Protein AF-A0A7Y5UMF7-F1 (afdb_monomer)

Radius of gyration: 15.3 Å; Cα contacts (8 Å, |Δi|>4): 83; chains: 1; bounding box: 46×32×36 Å

Sequence (108 aa):
MDNDNKPAGLGCNEELGAWGRDDLMALAAVRYCLGRMSYIVGDCCEWLPRVWPHIKPSMRTIIARDIDEAIRRDSEARARGDEHLPLGMDFDRAEWVRMQRLWQAPNV

Mean predicted aligned error: 7.34 Å

Structure (mmCIF, N/CA/C/O backbone):
data_AF-A0A7Y5UMF7-F1
#
_entry.id   AF-A0A7Y5UMF7-F1
#
loop_
_atom_site.group_PDB
_atom_site.id
_atom_site.type_symbol
_atom_site.label_atom_id
_atom_site.label_alt_id
_atom_site.label_comp_id
_atom_site.label_asym_id
_atom_site.label_entity_id
_atom_site.label_seq_id
_atom_site.pdbx_PDB_ins_code
_atom_site.Cartn_x
_atom_site.Cartn_y
_atom_site.Cartn_z
_atom_site.occupancy
_atom_site.B_iso_or_equiv
_atom_site.auth_seq_id
_atom_site.auth_comp_id
_atom_site.auth_asym_id
_atom_site.auth_atom_id
_atom_site.pdbx_PDB_model_num
ATOM 1 N N . MET A 1 1 ? 29.262 -0.765 -6.029 1.00 36.94 1 MET A N 1
ATOM 2 C CA . MET A 1 1 ? 29.435 -1.772 -7.086 1.00 36.94 1 MET A CA 1
ATOM 3 C C . MET A 1 1 ? 28.527 -2.925 -6.717 1.00 36.94 1 MET A C 1
ATOM 5 O O . MET A 1 1 ? 28.819 -3.632 -5.765 1.00 36.94 1 MET A O 1
ATOM 9 N N . ASP A 1 2 ? 27.350 -2.903 -7.332 1.00 43.22 2 ASP A N 1
ATOM 10 C CA . ASP A 1 2 ? 26.397 -3.984 -7.597 1.00 43.22 2 ASP A CA 1
ATOM 11 C C . ASP A 1 2 ? 26.294 -5.113 -6.567 1.00 43.22 2 ASP A C 1
ATOM 13 O O . ASP A 1 2 ? 27.038 -6.086 -6.594 1.00 43.22 2 ASP A O 1
ATOM 17 N N . ASN A 1 3 ? 25.289 -4.998 -5.694 1.00 36.94 3 ASN A N 1
ATOM 18 C CA . ASN A 1 3 ? 24.7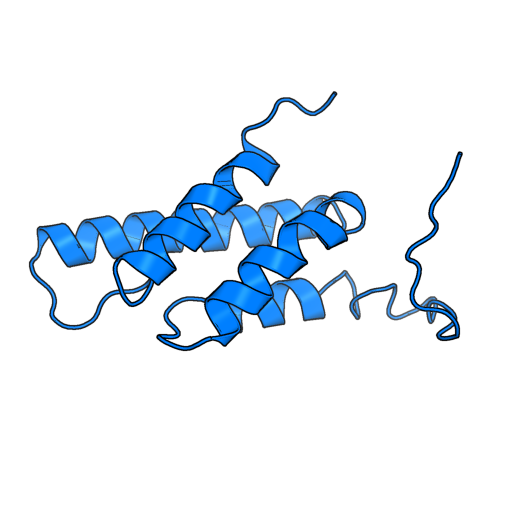16 -6.151 -5.010 1.00 36.94 3 ASN A CA 1
ATOM 19 C C . ASN A 1 3 ? 23.414 -6.509 -5.733 1.00 36.94 3 ASN A C 1
ATOM 21 O O . ASN A 1 3 ? 22.324 -6.073 -5.356 1.00 36.94 3 ASN A O 1
ATOM 25 N N . ASP A 1 4 ? 23.577 -7.270 -6.815 1.00 45.38 4 ASP A N 1
ATOM 26 C CA . ASP A 1 4 ? 22.535 -8.036 -7.489 1.00 45.38 4 ASP 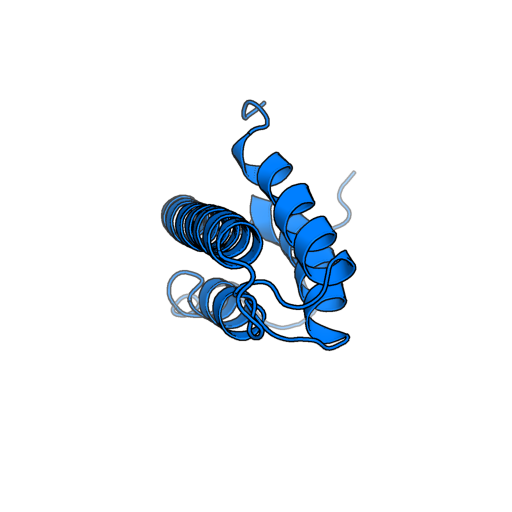A CA 1
ATOM 27 C C . ASP A 1 4 ? 21.847 -8.957 -6.471 1.00 45.38 4 ASP A C 1
ATOM 29 O O . ASP A 1 4 ? 22.180 -10.131 -6.330 1.00 45.38 4 ASP A O 1
ATOM 33 N N . ASN A 1 5 ? 20.834 -8.451 -5.766 1.00 50.56 5 ASN A N 1
ATOM 34 C CA . ASN A 1 5 ? 19.878 -9.303 -5.061 1.00 50.56 5 ASN A CA 1
ATOM 35 C C . ASN A 1 5 ? 18.789 -9.776 -6.036 1.00 50.56 5 ASN A C 1
ATOM 37 O O . ASN A 1 5 ? 17.589 -9.674 -5.776 1.00 50.56 5 ASN A O 1
ATOM 41 N N . LYS A 1 6 ? 19.223 -10.259 -7.203 1.00 51.44 6 LYS A N 1
ATOM 42 C CA . LYS A 1 6 ? 18.396 -11.077 -8.080 1.00 51.44 6 LYS A CA 1
ATOM 43 C C . LYS A 1 6 ? 18.332 -12.447 -7.401 1.00 51.44 6 LYS A C 1
ATOM 45 O O . LYS A 1 6 ? 19.396 -12.995 -7.115 1.00 51.44 6 LYS A O 1
ATOM 50 N N . PRO A 1 7 ? 17.147 -13.005 -7.097 1.00 45.88 7 PRO A N 1
ATOM 51 C CA . PRO A 1 7 ? 17.071 -14.340 -6.521 1.00 45.88 7 PRO A CA 1
ATOM 52 C C . PRO A 1 7 ? 17.822 -15.299 -7.447 1.00 45.88 7 PRO A C 1
ATOM 54 O O . PRO A 1 7 ? 17.465 -15.472 -8.615 1.00 45.88 7 PRO A O 1
ATOM 57 N N . ALA A 1 8 ? 18.927 -15.843 -6.941 1.00 43.66 8 ALA A N 1
ATOM 58 C CA . ALA A 1 8 ? 19.776 -16.745 -7.689 1.00 43.66 8 ALA A CA 1
ATOM 59 C C . ALA A 1 8 ? 18.939 -17.955 -8.127 1.00 43.66 8 ALA A C 1
ATOM 61 O O . ALA A 1 8 ? 18.400 -18.678 -7.293 1.00 43.66 8 ALA A O 1
ATOM 62 N N . GLY A 1 9 ? 18.832 -18.171 -9.441 1.00 44.19 9 GLY A N 1
ATOM 63 C CA . GLY A 1 9 ? 18.399 -19.458 -9.990 1.00 44.19 9 GLY A CA 1
ATOM 64 C C . GLY A 1 9 ? 16.971 -19.582 -10.523 1.00 44.19 9 GLY A C 1
ATOM 65 O O . GLY A 1 9 ? 16.573 -20.696 -10.842 1.00 44.19 9 GLY A O 1
ATOM 66 N N . LEU A 1 10 ? 16.214 -18.500 -10.708 1.00 46.97 10 LEU A N 1
ATOM 67 C CA . LEU A 1 10 ? 15.031 -18.528 -11.578 1.00 46.97 10 LEU A CA 1
ATOM 68 C C . LEU A 1 10 ? 15.294 -17.586 -12.747 1.00 46.97 10 LEU A C 1
ATOM 70 O O . LEU A 1 10 ? 15.290 -16.367 -12.587 1.00 46.97 10 LEU A O 1
ATOM 74 N N . GLY A 1 11 ? 15.587 -18.146 -13.924 1.00 45.94 11 GLY A N 1
ATOM 75 C CA . GLY A 1 11 ? 15.569 -17.356 -15.151 1.00 45.94 11 GLY A CA 1
ATOM 76 C C . GLY A 1 11 ? 14.241 -16.606 -15.208 1.00 45.94 11 GLY A C 1
ATOM 77 O O . GLY A 1 11 ? 13.198 -17.213 -14.962 1.00 45.94 11 GLY A O 1
ATOM 78 N N . CYS A 1 12 ? 14.275 -15.292 -15.459 1.00 50.16 12 CYS A N 1
ATOM 79 C CA . CYS A 1 12 ? 13.057 -14.553 -15.771 1.00 50.16 12 CYS A CA 1
ATOM 80 C C . CYS A 1 12 ? 12.403 -15.295 -16.931 1.00 50.16 12 CYS A C 1
ATOM 82 O O . CYS A 1 12 ? 12.935 -15.294 -18.038 1.00 50.16 12 CYS A O 1
ATOM 84 N N . ASN A 1 13 ? 11.298 -15.978 -16.662 1.00 57.69 13 ASN A N 1
ATOM 85 C CA . ASN A 1 13 ? 10.494 -16.551 -17.717 1.00 57.69 13 ASN A CA 1
ATOM 86 C C . ASN A 1 13 ? 9.988 -15.348 -18.526 1.00 57.69 13 ASN A C 1
ATOM 88 O O . ASN A 1 13 ? 9.320 -14.488 -17.950 1.00 57.69 13 ASN A O 1
ATOM 92 N N . GLU A 1 14 ? 10.399 -15.209 -19.790 1.00 59.09 14 GLU A N 1
ATOM 93 C CA . GLU A 1 14 ? 10.152 -13.999 -20.596 1.00 59.09 14 GLU A CA 1
ATOM 94 C C . GLU A 1 14 ? 8.658 -13.635 -20.648 1.00 59.09 14 GLU A C 1
ATOM 96 O O . GLU A 1 14 ? 8.315 -12.456 -20.690 1.00 59.09 14 GLU A O 1
ATOM 101 N N . GLU A 1 15 ? 7.770 -14.629 -20.531 1.00 55.75 15 GLU A N 1
ATOM 102 C CA . GLU A 1 15 ? 6.315 -14.442 -20.469 1.00 55.75 15 GLU A CA 1
ATOM 103 C C . GLU A 1 15 ? 5.792 -13.932 -19.114 1.00 55.75 15 GLU A C 1
ATOM 105 O O . GLU A 1 15 ? 4.750 -13.276 -19.052 1.00 55.75 15 GLU A O 1
ATOM 110 N N . LEU A 1 16 ? 6.477 -14.242 -18.009 1.00 59.47 16 LEU A N 1
ATOM 111 C CA . LEU A 1 16 ? 6.005 -13.960 -16.649 1.00 59.47 16 LEU A CA 1
ATOM 112 C C . LEU A 1 16 ? 6.817 -12.879 -15.930 1.00 59.47 16 LEU A C 1
ATOM 114 O O . LEU A 1 16 ? 6.354 -12.387 -14.914 1.00 59.47 16 LEU A O 1
ATOM 118 N N . GLY A 1 17 ? 7.994 -12.472 -16.402 1.00 65.44 17 GLY A N 1
ATOM 119 C CA . GLY A 1 17 ? 8.816 -11.479 -15.698 1.00 65.44 17 GLY A CA 1
ATOM 120 C C . GLY A 1 17 ? 9.208 -11.899 -14.269 1.00 65.44 17 GLY A C 1
ATOM 121 O O . GLY A 1 17 ? 9.123 -13.070 -13.898 1.00 65.44 17 GLY A O 1
ATOM 122 N N . ALA A 1 18 ? 9.671 -10.942 -13.456 1.00 75.06 18 ALA A N 1
ATOM 123 C CA . ALA A 1 18 ? 10.159 -11.217 -12.098 1.00 75.06 18 ALA A CA 1
ATOM 124 C C . ALA A 1 18 ? 9.033 -11.524 -11.090 1.00 75.06 18 ALA A C 1
ATOM 126 O O . ALA A 1 18 ? 9.261 -12.251 -10.126 1.00 75.06 18 ALA A O 1
ATOM 127 N N . TRP A 1 19 ? 7.820 -11.003 -11.317 1.00 82.31 19 TRP A N 1
ATOM 128 C CA . TRP A 1 19 ? 6.703 -11.067 -10.362 1.00 82.31 19 TRP A CA 1
ATOM 129 C C . TRP A 1 19 ? 5.390 -11.523 -11.012 1.00 82.31 19 TRP A C 1
ATOM 131 O O . TRP A 1 19 ? 4.304 -11.047 -10.676 1.00 82.31 19 TRP A O 1
ATOM 141 N N . GLY A 1 20 ? 5.474 -12.458 -11.958 1.00 84.69 20 GLY A N 1
ATOM 142 C CA . GLY A 1 20 ? 4.324 -12.908 -12.739 1.00 84.69 20 GLY A CA 1
ATOM 143 C C . GLY A 1 20 ? 3.891 -11.888 -13.795 1.00 84.69 20 GLY A C 1
ATOM 144 O O . GLY A 1 20 ? 4.393 -10.766 -13.849 1.00 84.69 20 GLY A O 1
ATOM 145 N N . ARG A 1 21 ? 2.960 -12.304 -14.662 1.00 85.31 21 ARG A N 1
ATOM 146 C CA . ARG A 1 21 ? 2.498 -11.529 -15.826 1.00 85.31 21 ARG A CA 1
ATOM 147 C C . ARG A 1 21 ? 2.257 -10.061 -15.460 1.00 85.31 21 ARG A C 1
ATOM 149 O O . ARG A 1 21 ? 1.367 -9.777 -14.664 1.00 85.31 21 ARG A O 1
ATOM 156 N N . ASP A 1 22 ? 3.046 -9.159 -16.040 1.00 87.12 22 ASP A N 1
ATOM 157 C CA . ASP A 1 22 ? 2.985 -7.711 -15.790 1.00 87.12 22 ASP A CA 1
ATOM 158 C C . ASP A 1 22 ? 3.009 -7.304 -14.302 1.00 87.12 22 ASP A C 1
ATOM 160 O O . ASP A 1 22 ? 2.317 -6.375 -13.899 1.00 87.12 22 ASP A O 1
ATOM 164 N N . ASP A 1 23 ? 3.807 -7.995 -13.484 1.00 92.06 23 ASP A N 1
ATOM 165 C CA . ASP A 1 23 ? 3.946 -7.785 -12.034 1.00 92.06 23 ASP A CA 1
ATOM 166 C C . ASP A 1 23 ? 2.665 -8.041 -11.222 1.00 92.06 23 ASP A C 1
ATOM 168 O O . ASP A 1 23 ? 2.500 -7.554 -10.097 1.00 92.06 23 ASP A O 1
ATOM 172 N N . LEU A 1 24 ? 1.749 -8.847 -11.769 1.00 92.50 24 LEU A N 1
ATOM 173 C CA . LEU A 1 24 ? 0.479 -9.185 -11.128 1.00 92.50 24 LEU A CA 1
ATOM 174 C C . LEU A 1 24 ? 0.656 -9.771 -9.721 1.00 92.50 24 LEU A C 1
ATOM 176 O O . LEU A 1 24 ? -0.174 -9.495 -8.855 1.00 92.50 24 LEU A O 1
ATOM 180 N N . MET A 1 25 ? 1.714 -10.546 -9.460 1.00 95.00 25 MET A N 1
ATOM 181 C CA . MET A 1 25 ? 1.926 -11.123 -8.128 1.00 95.00 25 MET A CA 1
ATOM 182 C C . MET A 1 25 ? 2.290 -10.062 -7.094 1.00 95.00 25 MET A C 1
ATOM 184 O O . MET A 1 25 ? 1.899 -10.200 -5.937 1.00 95.00 25 MET A O 1
ATOM 188 N N . ALA A 1 26 ? 2.959 -8.978 -7.497 1.00 95.31 26 ALA A N 1
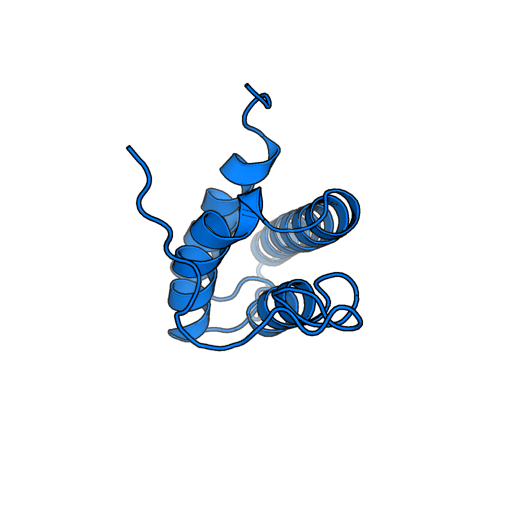ATOM 189 C CA . ALA A 1 26 ? 3.242 -7.876 -6.587 1.00 95.31 26 ALA A CA 1
ATOM 190 C C . ALA A 1 26 ? 1.968 -7.123 -6.198 1.00 95.31 26 ALA A C 1
ATOM 192 O O . ALA A 1 26 ? 1.731 -6.869 -5.017 1.00 95.31 26 ALA A O 1
ATOM 193 N N . LEU A 1 27 ? 1.093 -6.858 -7.170 1.00 96.56 27 LEU A N 1
ATOM 194 C CA . LEU A 1 27 ? -0.225 -6.289 -6.896 1.00 96.56 27 LEU A CA 1
ATOM 195 C C . LEU A 1 27 ? -1.081 -7.204 -6.018 1.00 96.56 27 LEU A C 1
ATOM 197 O O . LEU A 1 27 ? -1.729 -6.735 -5.083 1.00 96.56 27 LEU A O 1
ATOM 201 N N . ALA A 1 28 ? -1.096 -8.504 -6.319 1.00 96.69 28 ALA A N 1
ATOM 202 C CA . ALA A 1 28 ? -1.861 -9.485 -5.561 1.00 96.69 28 ALA A CA 1
ATOM 203 C C . ALA A 1 28 ? -1.392 -9.557 -4.103 1.00 96.69 28 ALA A C 1
ATOM 205 O O . ALA A 1 28 ? -2.230 -9.551 -3.203 1.00 96.69 28 ALA A O 1
ATOM 206 N N . ALA A 1 29 ? -0.077 -9.557 -3.867 1.00 97.38 29 ALA A N 1
ATOM 207 C CA . ALA A 1 29 ? 0.497 -9.537 -2.527 1.00 97.38 29 ALA A CA 1
ATOM 208 C C . ALA A 1 29 ? 0.067 -8.288 -1.744 1.00 97.38 29 ALA A C 1
ATOM 210 O O . ALA A 1 29 ? -0.446 -8.421 -0.634 1.00 97.38 29 ALA A O 1
ATOM 211 N N . VAL A 1 30 ? 0.179 -7.092 -2.339 1.00 97.94 30 VAL A N 1
ATOM 212 C CA . VAL A 1 30 ? -0.265 -5.845 -1.689 1.00 97.94 30 VAL A CA 1
ATOM 213 C C . VAL A 1 30 ? -1.749 -5.916 -1.340 1.00 97.94 30 VAL A C 1
ATOM 215 O O . VAL A 1 30 ? -2.118 -5.712 -0.187 1.00 97.94 30 VAL A O 1
ATOM 218 N N . ARG A 1 31 ? -2.606 -6.267 -2.306 1.00 97.75 31 ARG A N 1
ATOM 219 C CA . ARG A 1 31 ? -4.060 -6.351 -2.087 1.00 97.75 31 ARG A CA 1
ATOM 220 C C . ARG A 1 31 ? -4.448 -7.378 -1.038 1.00 97.75 31 ARG A C 1
ATOM 222 O O . ARG A 1 31 ? -5.397 -7.148 -0.300 1.00 97.75 31 ARG A O 1
ATOM 229 N N . TYR A 1 32 ? -3.733 -8.496 -0.979 1.00 97.06 32 TYR A N 1
ATOM 230 C CA . TYR A 1 32 ? -3.941 -9.494 0.058 1.00 97.06 32 TYR A CA 1
ATOM 231 C C . TYR A 1 32 ? -3.584 -8.954 1.446 1.00 97.06 32 TYR A C 1
ATOM 233 O O . TYR A 1 32 ? -4.274 -9.284 2.404 1.00 97.06 32 TYR A O 1
ATOM 241 N N . CYS A 1 33 ? -2.527 -8.144 1.561 1.00 97.50 33 CYS A N 1
ATOM 242 C CA . CYS A 1 33 ? -2.052 -7.616 2.841 1.00 97.50 33 CYS A CA 1
ATOM 243 C C . CYS A 1 33 ? -2.872 -6.423 3.355 1.00 97.50 33 CYS A C 1
ATOM 245 O O . CYS A 1 33 ? -2.920 -6.207 4.566 1.00 97.50 33 CYS A O 1
ATOM 247 N N . LEU A 1 34 ? -3.535 -5.664 2.478 1.00 96.38 34 LEU A N 1
ATOM 248 C CA . LEU A 1 34 ? -4.424 -4.572 2.887 1.00 96.38 34 LEU A CA 1
ATOM 249 C C . LEU A 1 34 ? -5.539 -5.089 3.814 1.00 96.38 34 LEU A C 1
ATOM 251 O O . LEU A 1 34 ? -6.249 -6.039 3.487 1.00 96.38 34 LEU A O 1
ATOM 255 N N . GLY A 1 35 ? -5.677 -4.464 4.985 1.00 91.88 35 GLY A N 1
ATOM 256 C CA . GLY A 1 35 ? -6.687 -4.819 5.990 1.00 91.88 35 GLY A CA 1
ATOM 257 C C . GLY A 1 35 ? -6.424 -6.121 6.748 1.00 91.88 35 GLY A C 1
ATOM 258 O O . GLY A 1 35 ? -7.261 -6.548 7.546 1.00 91.88 35 GLY A O 1
ATOM 259 N N . ARG A 1 36 ? -5.275 -6.776 6.537 1.00 92.31 36 ARG A N 1
ATOM 260 C CA . ARG A 1 36 ? -4.853 -7.889 7.397 1.00 92.31 36 ARG A CA 1
ATOM 261 C C . ARG A 1 36 ? -4.355 -7.321 8.721 1.00 92.31 36 ARG A C 1
ATOM 263 O O . ARG A 1 36 ? -3.686 -6.304 8.744 1.00 92.31 36 ARG A O 1
ATOM 270 N N . MET A 1 37 ? -4.658 -8.011 9.814 1.00 90.38 37 MET A N 1
ATOM 271 C CA . MET A 1 37 ? -4.181 -7.680 11.162 1.00 90.38 37 MET A CA 1
ATOM 272 C C . MET A 1 37 ? -3.218 -8.782 11.618 1.00 90.38 37 MET A C 1
ATOM 274 O O . MET A 1 37 ? -3.512 -9.564 12.519 1.00 90.38 37 MET A O 1
ATOM 278 N N . SER A 1 38 ? -2.117 -8.959 10.883 1.00 92.81 38 SER A N 1
ATOM 279 C CA . SER A 1 38 ? -1.148 -10.037 11.130 1.00 92.81 38 SER A CA 1
ATOM 280 C C . SER A 1 38 ? 0.242 -9.658 10.626 1.00 92.81 38 SER A C 1
ATOM 282 O O . SER A 1 38 ? 0.374 -8.732 9.828 1.00 92.81 38 SER A O 1
ATOM 284 N N . TYR A 1 39 ? 1.256 -10.436 11.018 1.00 93.38 39 TYR A N 1
ATOM 285 C CA . TYR A 1 39 ? 2.665 -10.225 10.658 1.00 93.38 39 TYR A CA 1
ATOM 286 C C . TYR A 1 39 ? 2.916 -9.993 9.156 1.00 93.38 39 TYR A C 1
ATOM 288 O O . TYR A 1 39 ? 3.862 -9.297 8.797 1.00 93.38 39 TYR A O 1
ATOM 296 N N . ILE A 1 40 ? 2.046 -10.510 8.277 1.00 96.38 40 ILE A N 1
ATOM 297 C CA . ILE A 1 40 ? 2.192 -10.374 6.824 1.00 96.38 40 ILE A CA 1
ATOM 298 C C . ILE A 1 40 ? 2.167 -8.918 6.339 1.00 96.38 40 ILE A C 1
ATOM 300 O O . ILE A 1 40 ? 2.739 -8.620 5.294 1.00 96.38 40 ILE A O 1
ATOM 304 N N . VAL A 1 41 ? 1.530 -8.003 7.084 1.00 97.06 41 VAL A N 1
ATOM 305 C CA . VAL A 1 41 ? 1.554 -6.569 6.758 1.00 97.06 41 VAL A CA 1
ATOM 306 C C . VAL A 1 41 ? 2.974 -6.033 6.874 1.00 97.06 41 VAL A C 1
ATOM 308 O O . VAL A 1 41 ? 3.460 -5.394 5.944 1.00 97.06 41 VAL A O 1
ATOM 311 N N . GLY A 1 42 ? 3.650 -6.343 7.983 1.00 96.50 42 GLY A N 1
ATOM 312 C CA . GLY A 1 42 ? 5.044 -5.967 8.211 1.00 96.50 42 GLY A CA 1
ATOM 313 C C . GLY A 1 42 ? 5.963 -6.557 7.144 1.00 96.50 42 GLY A C 1
ATOM 314 O O . GLY A 1 42 ? 6.694 -5.808 6.499 1.00 96.50 42 GLY A O 1
ATOM 315 N N . ASP A 1 43 ? 5.846 -7.863 6.875 1.00 97.56 43 ASP A N 1
ATOM 316 C CA . ASP A 1 43 ? 6.637 -8.537 5.834 1.00 97.56 43 ASP A CA 1
ATOM 317 C C . ASP A 1 43 ? 6.432 -7.885 4.457 1.00 97.56 43 ASP A C 1
ATOM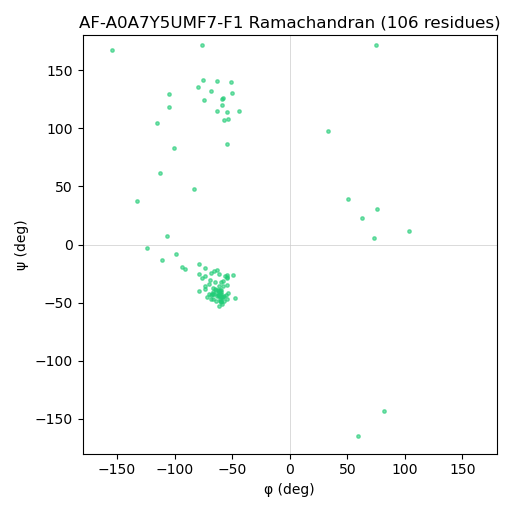 319 O O . ASP A 1 43 ? 7.394 -7.613 3.733 1.00 97.56 43 ASP A O 1
ATOM 323 N N . CYS A 1 44 ? 5.184 -7.576 4.090 1.00 97.94 44 CYS A N 1
ATOM 324 C CA . CYS A 1 44 ? 4.873 -6.916 2.825 1.00 97.94 44 CYS A CA 1
ATOM 325 C C . CYS A 1 44 ? 5.439 -5.489 2.766 1.00 97.94 44 CYS A C 1
ATOM 327 O O . CYS A 1 44 ? 6.001 -5.097 1.742 1.00 97.94 44 CYS A O 1
ATOM 329 N N . CYS A 1 45 ? 5.323 -4.710 3.843 1.00 97.56 45 CYS A N 1
ATOM 330 C CA . CYS A 1 45 ? 5.819 -3.333 3.926 1.00 97.56 45 CY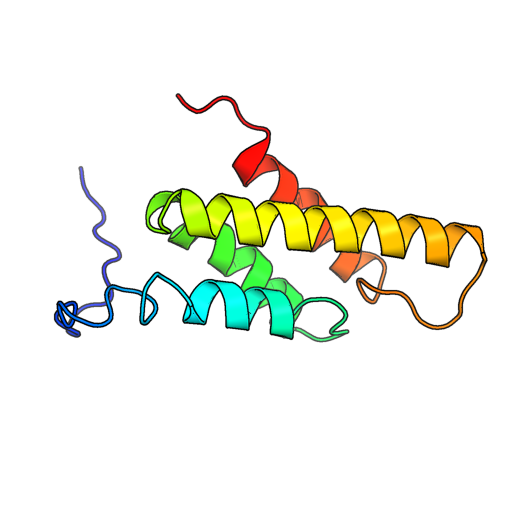S A CA 1
ATOM 331 C C . CYS A 1 45 ? 7.352 -3.239 4.040 1.00 97.56 45 CYS A C 1
ATOM 333 O O . CYS A 1 45 ? 7.931 -2.196 3.716 1.00 97.56 45 CYS A O 1
ATOM 335 N N . GLU A 1 46 ? 8.029 -4.307 4.464 1.00 97.31 46 GLU A N 1
ATOM 336 C CA . GLU A 1 46 ? 9.486 -4.451 4.378 1.00 97.31 46 GLU A CA 1
ATOM 337 C C . GLU A 1 46 ? 9.933 -4.853 2.963 1.00 97.31 46 GLU A C 1
ATOM 339 O O . GLU A 1 46 ? 10.932 -4.341 2.443 1.00 97.31 46 GLU A O 1
ATOM 344 N N . TRP A 1 47 ? 9.182 -5.751 2.322 1.00 96.69 47 TRP A N 1
ATOM 345 C CA . TRP A 1 47 ? 9.469 -6.275 0.989 1.00 96.69 47 TRP A CA 1
ATOM 346 C C . TRP A 1 47 ? 9.223 -5.254 -0.130 1.00 96.69 47 TRP A C 1
ATOM 348 O O . TRP A 1 47 ? 10.072 -5.092 -1.011 1.00 96.69 47 TRP A O 1
ATOM 358 N N . LEU A 1 48 ? 8.101 -4.529 -0.088 1.00 96.81 48 LEU A N 1
ATOM 359 C CA . LEU A 1 48 ? 7.649 -3.648 -1.170 1.00 96.81 48 LEU A CA 1
ATOM 360 C C . LEU A 1 48 ? 8.700 -2.599 -1.591 1.00 96.81 48 LEU A C 1
ATOM 362 O O . LEU A 1 48 ? 8.965 -2.502 -2.790 1.00 96.81 48 LEU A O 1
ATOM 366 N N . PRO A 1 49 ? 9.375 -1.866 -0.678 1.00 96.12 49 PRO A N 1
ATOM 367 C CA . PRO A 1 49 ? 10.436 -0.928 -1.054 1.00 96.12 49 PRO A CA 1
ATOM 368 C C . PRO A 1 49 ? 11.599 -1.564 -1.824 1.00 96.12 49 PRO A C 1
ATOM 370 O O . PRO A 1 49 ? 12.208 -0.897 -2.656 1.00 96.12 49 PRO A O 1
ATOM 373 N N . ARG A 1 50 ? 11.917 -2.838 -1.554 1.00 93.62 50 ARG A N 1
ATOM 374 C CA . ARG A 1 50 ? 13.037 -3.550 -2.190 1.00 93.62 50 ARG A CA 1
ATOM 375 C C . ARG A 1 50 ? 12.721 -3.910 -3.636 1.00 93.62 50 ARG A C 1
ATOM 377 O O . ARG A 1 50 ? 13.602 -3.863 -4.485 1.00 93.62 50 ARG A O 1
ATOM 384 N N . VAL A 1 51 ? 11.466 -4.251 -3.919 1.00 92.81 51 VAL A N 1
ATOM 385 C CA . VAL A 1 51 ? 11.031 -4.628 -5.270 1.00 92.81 51 VAL A CA 1
ATOM 386 C C . VAL A 1 51 ? 10.521 -3.449 -6.087 1.00 92.81 51 VAL A C 1
ATOM 388 O O . VAL A 1 51 ? 10.533 -3.524 -7.311 1.00 92.81 51 VAL A O 1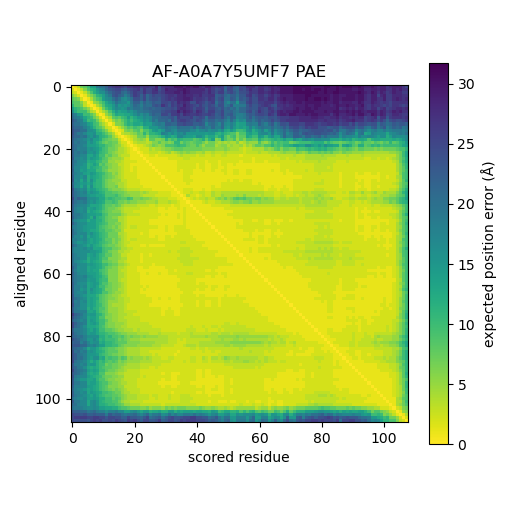
ATOM 391 N N . TRP A 1 52 ? 10.120 -2.349 -5.441 1.00 94.12 52 TRP A N 1
ATOM 392 C CA . TRP A 1 52 ? 9.537 -1.168 -6.085 1.00 94.12 52 TRP A CA 1
ATOM 393 C C . TRP A 1 52 ? 10.302 -0.667 -7.322 1.00 94.12 52 TRP A C 1
ATOM 395 O O . TRP A 1 52 ? 9.652 -0.458 -8.349 1.00 94.12 52 TRP A O 1
ATOM 405 N N . PRO A 1 53 ? 11.647 -0.534 -7.313 1.00 91.50 53 PRO A N 1
ATOM 406 C CA . PRO A 1 53 ? 12.395 -0.075 -8.490 1.00 91.50 53 PRO A CA 1
ATOM 407 C C . PRO A 1 53 ? 12.287 -1.017 -9.697 1.00 91.50 53 PRO A C 1
ATOM 409 O O . PRO A 1 53 ? 12.489 -0.594 -10.833 1.00 91.50 53 PRO A O 1
ATOM 412 N N . HIS A 1 54 ? 11.957 -2.286 -9.452 1.00 88.31 54 HIS A N 1
ATOM 413 C CA . HIS A 1 54 ? 11.873 -3.345 -10.454 1.00 88.31 54 HIS A CA 1
ATOM 414 C C . HIS A 1 54 ? 10.440 -3.612 -10.933 1.00 88.31 54 HIS A C 1
ATOM 416 O O . HIS A 1 54 ? 10.259 -4.356 -11.893 1.00 88.31 54 HIS A O 1
ATOM 422 N N . ILE A 1 55 ? 9.430 -3.011 -10.295 1.00 89.75 55 ILE A N 1
ATOM 423 C CA . ILE A 1 55 ? 8.033 -3.100 -10.728 1.00 89.75 55 ILE A CA 1
ATOM 424 C C . ILE A 1 55 ? 7.801 -2.120 -11.885 1.00 89.75 55 ILE A C 1
ATOM 426 O O . ILE A 1 55 ? 8.199 -0.944 -11.837 1.00 89.75 55 ILE A O 1
ATOM 430 N N . LYS A 1 56 ? 7.101 -2.582 -12.925 1.00 90.62 56 LYS A N 1
ATOM 431 C CA . LYS A 1 56 ? 6.699 -1.767 -14.073 1.00 90.62 56 LYS A CA 1
ATOM 432 C C . LYS A 1 56 ? 5.994 -0.485 -13.612 1.00 90.62 56 LYS A C 1
ATOM 434 O O . LYS A 1 56 ? 5.168 -0.532 -12.697 1.00 90.62 56 LYS A O 1
ATOM 439 N N . PRO A 1 57 ? 6.252 0.669 -14.258 1.00 91.06 57 PRO A N 1
ATOM 440 C CA . PRO A 1 57 ? 5.631 1.937 -13.873 1.00 91.06 57 PRO A CA 1
ATOM 441 C C . PRO A 1 57 ? 4.099 1.878 -13.806 1.00 91.06 57 PRO A C 1
ATOM 443 O O . PRO A 1 57 ? 3.514 2.370 -12.847 1.00 91.06 57 PRO A O 1
ATOM 446 N N . SER A 1 58 ? 3.453 1.210 -14.769 1.00 91.69 58 SER A N 1
ATOM 447 C CA . SER A 1 58 ? 1.994 1.031 -14.786 1.00 91.69 58 SER A CA 1
ATOM 448 C C . SER A 1 58 ? 1.482 0.292 -13.551 1.00 91.69 58 SER A C 1
ATOM 450 O O . SER A 1 58 ? 0.471 0.686 -12.971 1.00 91.69 58 SER A O 1
ATOM 452 N N . MET A 1 59 ? 2.195 -0.747 -13.113 1.00 94.62 59 MET A N 1
ATOM 453 C CA . MET A 1 59 ? 1.815 -1.506 -11.930 1.00 94.62 59 MET A CA 1
ATOM 454 C C . MET A 1 59 ? 2.089 -0.727 -10.640 1.00 94.62 59 MET A C 1
ATOM 456 O O . MET A 1 59 ? 1.245 -0.722 -9.745 1.00 94.62 59 MET A O 1
ATOM 460 N N . ARG A 1 60 ? 3.202 0.019 -10.566 1.00 95.75 60 ARG A N 1
ATOM 461 C CA . ARG A 1 60 ? 3.460 0.960 -9.462 1.00 95.75 60 ARG A CA 1
ATOM 462 C C . ARG A 1 60 ? 2.328 1.972 -9.302 1.00 95.75 60 ARG A C 1
ATOM 464 O O . ARG A 1 60 ? 1.880 2.193 -8.183 1.00 95.75 60 ARG A O 1
ATOM 471 N N . THR A 1 61 ? 1.815 2.531 -10.399 1.00 96.62 61 THR A N 1
ATOM 472 C CA . THR A 1 61 ? 0.664 3.449 -10.362 1.00 96.62 61 THR A CA 1
ATOM 473 C C . THR A 1 61 ? -0.584 2.790 -9.771 1.00 96.62 61 THR A C 1
ATOM 475 O O . THR A 1 61 ? -1.270 3.408 -8.959 1.00 96.62 61 THR A O 1
ATOM 478 N N . ILE A 1 62 ? -0.879 1.539 -10.140 1.00 97.50 62 ILE A N 1
ATOM 479 C CA . ILE A 1 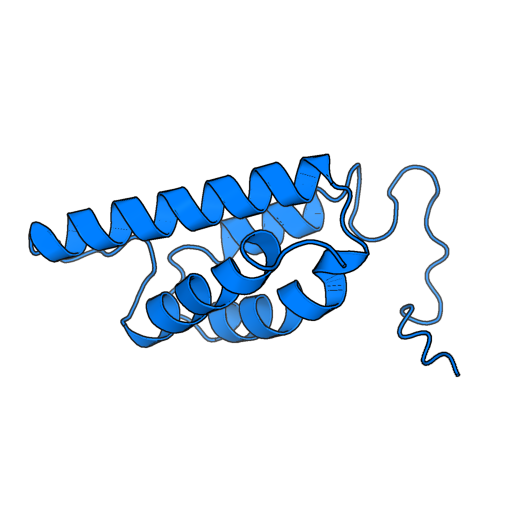62 ? -2.039 0.807 -9.606 1.00 97.50 62 ILE A CA 1
ATOM 480 C C . ILE A 1 62 ? -1.857 0.523 -8.111 1.00 97.50 62 ILE A C 1
ATOM 482 O O . ILE A 1 62 ? -2.771 0.784 -7.333 1.00 97.50 62 ILE A O 1
ATOM 486 N N . ILE A 1 63 ? -0.684 0.029 -7.707 1.00 97.75 63 ILE A N 1
ATOM 487 C CA . ILE A 1 63 ? -0.368 -0.263 -6.303 1.00 97.75 63 ILE A CA 1
ATOM 488 C C . ILE A 1 63 ? -0.457 1.008 -5.447 1.00 97.75 63 ILE A C 1
ATOM 490 O O . ILE A 1 63 ? -1.121 0.987 -4.414 1.00 97.75 63 ILE A O 1
ATOM 494 N N . ALA A 1 64 ? 0.157 2.112 -5.887 1.00 98.12 64 ALA A N 1
ATOM 495 C CA . ALA A 1 64 ? 0.116 3.394 -5.181 1.00 98.12 64 ALA A CA 1
ATOM 496 C C . ALA A 1 64 ? -1.327 3.872 -4.972 1.00 98.12 64 ALA A C 1
ATOM 498 O O . ALA A 1 64 ? -1.727 4.166 -3.849 1.00 98.12 64 ALA A O 1
ATOM 499 N N . ARG A 1 65 ? -2.139 3.852 -6.038 1.00 98.06 65 ARG A N 1
ATOM 500 C CA . ARG A 1 65 ? -3.558 4.218 -5.973 1.00 98.06 65 ARG A CA 1
ATOM 501 C C . ARG A 1 65 ? -4.335 3.344 -4.986 1.00 98.06 65 ARG A C 1
ATOM 503 O O . ARG A 1 65 ? -5.148 3.867 -4.231 1.00 98.06 65 ARG A O 1
ATOM 510 N N . ASP A 1 66 ? -4.125 2.030 -5.013 1.00 98.44 66 ASP A N 1
ATOM 511 C CA . ASP A 1 66 ? -4.847 1.100 -4.141 1.00 98.44 66 ASP A CA 1
ATOM 512 C C . ASP A 1 66 ? -4.463 1.306 -2.658 1.00 98.44 66 ASP A C 1
ATOM 514 O O . ASP A 1 66 ? -5.340 1.258 -1.794 1.00 98.44 66 ASP A O 1
ATOM 518 N N . ILE A 1 67 ? -3.189 1.605 -2.359 1.00 98.19 67 ILE A N 1
ATOM 519 C CA . ILE A 1 67 ? -2.735 1.946 -0.998 1.00 98.19 67 ILE A CA 1
ATOM 520 C C . ILE A 1 67 ? -3.307 3.299 -0.548 1.00 98.19 67 ILE A C 1
ATOM 522 O O . ILE A 1 67 ? -3.852 3.392 0.552 1.00 98.19 67 ILE A O 1
ATOM 526 N N . ASP A 1 68 ? -3.237 4.334 -1.389 1.00 98.25 68 ASP A N 1
ATOM 527 C CA . ASP A 1 68 ? -3.757 5.671 -1.067 1.00 98.25 68 ASP A CA 1
ATOM 528 C C . ASP A 1 68 ? -5.270 5.642 -0.792 1.00 98.25 68 ASP A C 1
ATOM 530 O O . ASP A 1 68 ? -5.752 6.229 0.180 1.00 98.25 68 ASP A O 1
ATOM 534 N N . GLU A 1 69 ? -6.027 4.899 -1.602 1.00 98.31 69 GLU A N 1
ATOM 535 C CA . GLU A 1 69 ? -7.462 4.698 -1.400 1.00 98.31 69 GLU A CA 1
ATOM 536 C C . GLU A 1 69 ? -7.757 3.950 -0.090 1.00 98.31 69 GLU A C 1
ATOM 538 O O . GLU A 1 69 ? -8.708 4.295 0.616 1.00 98.31 69 GLU A O 1
ATOM 543 N N . ALA A 1 70 ? -6.943 2.956 0.275 1.00 98.00 70 ALA A N 1
ATOM 544 C CA . ALA A 1 70 ? -7.093 2.247 1.542 1.00 98.00 70 ALA A CA 1
ATOM 545 C C . ALA A 1 70 ? -6.801 3.158 2.749 1.00 98.00 70 ALA A C 1
ATOM 547 O O . ALA A 1 70 ? -7.571 3.152 3.708 1.00 98.00 70 ALA A O 1
ATOM 548 N N . ILE A 1 71 ? -5.770 4.009 2.676 1.00 98.19 71 ILE A N 1
ATOM 549 C CA . ILE A 1 71 ? -5.464 5.026 3.702 1.00 98.19 71 ILE A CA 1
ATOM 550 C C . ILE A 1 71 ? -6.617 6.023 3.854 1.00 98.19 71 ILE A C 1
ATOM 552 O O . ILE A 1 71 ? -6.996 6.372 4.980 1.00 98.19 71 ILE A O 1
ATOM 556 N N . ARG A 1 72 ? -7.199 6.479 2.738 1.00 98.38 72 ARG A N 1
ATOM 557 C CA . ARG A 1 72 ? -8.361 7.376 2.749 1.00 98.38 72 ARG A CA 1
ATOM 558 C C . ARG A 1 72 ? -9.555 6.714 3.437 1.00 98.38 72 ARG A C 1
ATOM 560 O O . ARG A 1 72 ? -10.093 7.278 4.388 1.00 98.38 72 ARG A O 1
ATOM 567 N N . ARG A 1 73 ? -9.932 5.505 3.006 1.00 98.12 73 ARG A N 1
ATOM 568 C CA . ARG A 1 73 ? -11.050 4.743 3.593 1.00 98.12 73 ARG A CA 1
ATOM 569 C C . ARG A 1 73 ? -10.844 4.456 5.074 1.00 98.12 73 ARG A C 1
ATOM 571 O O . ARG A 1 73 ? -11.799 4.535 5.839 1.00 98.12 73 ARG A O 1
ATOM 578 N N . ASP A 1 74 ? -9.617 4.136 5.475 1.00 98.19 74 ASP A N 1
ATOM 579 C CA . ASP A 1 74 ? -9.266 3.903 6.874 1.00 98.19 74 ASP A CA 1
ATOM 580 C C . ASP A 1 74 ? -9.449 5.159 7.724 1.00 98.19 74 ASP A C 1
ATOM 582 O O . ASP A 1 74 ? -10.069 5.117 8.784 1.00 98.19 74 ASP A O 1
ATOM 586 N N . SER A 1 75 ? -9.000 6.304 7.212 1.00 98.06 75 SER A N 1
ATOM 587 C CA . SER A 1 75 ? -9.174 7.591 7.888 1.00 98.06 75 SER A CA 1
ATOM 588 C C . SER A 1 75 ? -10.658 7.952 8.050 1.00 98.06 75 SER A C 1
ATOM 590 O O . SER A 1 75 ? -11.063 8.432 9.106 1.00 98.06 75 SER A O 1
ATOM 592 N N . GLU A 1 76 ? -11.488 7.662 7.045 1.00 98.50 76 GLU A N 1
ATOM 593 C CA . GLU A 1 76 ? -12.942 7.852 7.118 1.00 98.50 76 GLU A CA 1
ATOM 594 C C . GLU A 1 76 ? -13.622 6.897 8.106 1.00 98.50 76 GLU A C 1
ATOM 596 O O . GLU A 1 76 ? -14.491 7.327 8.861 1.00 98.50 76 GLU A O 1
ATOM 601 N N . ALA A 1 77 ? -13.227 5.622 8.125 1.00 98.06 77 ALA A N 1
ATOM 602 C CA . ALA A 1 77 ? -13.751 4.629 9.064 1.00 98.06 77 ALA A CA 1
ATOM 603 C C . ALA A 1 77 ? -13.433 5.010 10.517 1.00 98.06 77 ALA A C 1
ATOM 605 O O . ALA A 1 77 ? -14.313 5.005 11.376 1.00 98.06 77 ALA A O 1
ATOM 606 N N . ARG A 1 78 ? -12.201 5.464 10.774 1.00 97.44 78 ARG A N 1
ATOM 607 C CA . ARG A 1 78 ? -11.789 5.981 12.086 1.00 97.44 78 ARG A CA 1
ATOM 608 C C . ARG A 1 78 ? -12.577 7.218 12.497 1.00 97.44 78 ARG A C 1
ATOM 610 O O . ARG A 1 78 ? -12.991 7.310 13.647 1.00 97.44 78 ARG A O 1
ATOM 617 N N . ALA A 1 79 ? -12.819 8.148 11.572 1.00 98.00 79 ALA A N 1
ATOM 618 C CA . ALA A 1 79 ? -13.610 9.347 11.849 1.00 98.00 79 ALA A CA 1
ATOM 619 C C . ALA A 1 79 ? -15.078 9.029 12.188 1.00 98.00 79 ALA A C 1
ATOM 621 O O . ALA A 1 79 ? -15.685 9.738 12.988 1.00 98.00 79 ALA A O 1
ATOM 622 N N . ARG A 1 80 ? -15.640 7.961 11.606 1.00 97.69 80 ARG A N 1
ATOM 623 C CA . ARG A 1 80 ? -16.982 7.457 11.941 1.00 97.69 80 ARG A CA 1
ATOM 624 C C . ARG A 1 80 ? -17.032 6.636 13.233 1.00 97.69 80 ARG A C 1
ATOM 626 O O . ARG A 1 80 ? -18.118 6.452 13.773 1.00 97.69 80 ARG A O 1
ATOM 633 N N . GLY A 1 81 ? -15.884 6.175 13.732 1.00 97.06 81 GLY A N 1
ATOM 634 C CA . GLY A 1 81 ? -15.810 5.264 14.874 1.00 97.06 81 GLY A CA 1
ATOM 635 C C . GLY A 1 81 ? -16.188 3.825 14.518 1.00 97.06 81 GLY A C 1
ATOM 636 O O . GLY A 1 81 ? -16.739 3.119 15.359 1.00 97.06 81 GLY A O 1
ATOM 637 N N . ASP A 1 82 ? -15.930 3.401 13.277 1.00 96.56 82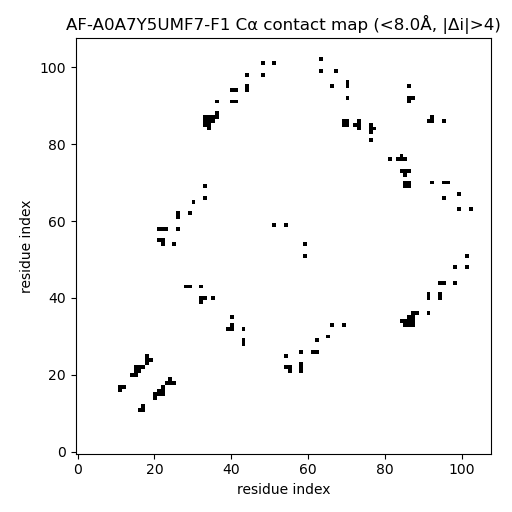 ASP A N 1
ATOM 638 C CA . ASP A 1 82 ? -16.216 2.039 12.827 1.00 96.56 82 ASP A CA 1
ATOM 639 C C . ASP A 1 82 ? -15.371 1.019 13.615 1.00 96.56 82 ASP A C 1
ATOM 641 O O . ASP A 1 82 ? -14.184 1.230 13.866 1.00 96.56 82 ASP A O 1
ATOM 645 N N . GLU A 1 83 ? -15.968 -0.125 13.960 1.00 92.94 83 GLU A N 1
ATOM 646 C CA . GLU A 1 83 ? -15.266 -1.225 14.640 1.00 92.94 83 GLU A CA 1
ATOM 647 C C . GLU A 1 83 ? -14.256 -1.925 13.713 1.00 92.94 83 GLU A C 1
ATOM 649 O O . GLU A 1 83 ? -13.189 -2.357 14.149 1.00 92.94 83 GLU A O 1
ATOM 654 N N . HIS A 1 84 ? -14.573 -2.022 12.416 1.00 92.31 84 HIS A N 1
ATOM 655 C CA . HIS A 1 84 ? -13.718 -2.668 11.424 1.00 92.31 84 HIS A CA 1
ATOM 656 C C . HIS A 1 84 ? -13.013 -1.640 10.537 1.00 92.31 84 HIS A C 1
ATOM 658 O O . HIS A 1 84 ? -13.653 -0.895 9.792 1.00 92.31 84 HIS A O 1
ATOM 664 N N . LEU A 1 85 ? -11.681 -1.637 10.594 1.00 95.38 85 LEU A N 1
ATOM 665 C CA . LEU A 1 85 ? -10.845 -0.642 9.933 1.00 95.38 85 LEU A CA 1
ATOM 666 C C . LEU A 1 85 ? -10.159 -1.208 8.674 1.00 95.38 85 LEU A C 1
ATOM 668 O O . LEU A 1 85 ? -9.507 -2.252 8.756 1.00 95.38 85 LEU A O 1
ATOM 672 N N . PRO A 1 86 ? -10.252 -0.520 7.518 1.00 95.56 86 PRO A N 1
ATOM 673 C CA . PRO A 1 86 ? -9.661 -0.946 6.248 1.00 95.56 86 PRO A CA 1
ATOM 674 C C . PRO A 1 86 ? -8.161 -1.256 6.249 1.00 95.56 86 PRO A C 1
ATOM 676 O O . PRO A 1 86 ? -7.733 -2.046 5.411 1.00 95.56 86 PRO A O 1
ATOM 679 N N . LEU A 1 87 ? -7.353 -0.648 7.126 1.00 96.44 87 LEU A N 1
ATOM 680 C CA . LEU A 1 87 ? -5.914 -0.933 7.209 1.00 96.44 87 LEU A CA 1
ATOM 681 C C . LEU A 1 87 ? -5.512 -1.758 8.428 1.00 96.44 87 LEU A C 1
ATOM 683 O O . LEU A 1 87 ? -4.321 -1.963 8.632 1.00 96.44 87 LEU A O 1
ATOM 687 N N . GLY A 1 88 ? -6.468 -2.268 9.200 1.00 93.50 88 GLY A N 1
ATOM 688 C CA . GLY A 1 88 ? -6.164 -3.021 10.407 1.00 93.50 88 GLY A CA 1
ATOM 689 C C . GLY A 1 88 ? -5.872 -2.122 11.608 1.00 93.50 88 GLY A C 1
ATOM 690 O O . GLY A 1 88 ? -6.511 -1.085 11.806 1.00 93.50 88 GLY A O 1
ATOM 691 N N . MET A 1 89 ? -4.925 -2.548 12.442 1.00 93.88 89 MET A N 1
ATOM 692 C CA . MET A 1 89 ? -4.579 -1.850 13.680 1.00 93.88 89 MET A CA 1
ATOM 693 C C . MET A 1 89 ? -3.738 -0.596 13.400 1.00 93.88 89 MET A C 1
ATOM 695 O O . MET A 1 89 ? -3.266 -0.354 12.290 1.00 93.88 89 MET A O 1
ATOM 699 N N . ASP A 1 90 ? -3.507 0.219 14.430 1.00 95.19 90 ASP A N 1
ATOM 700 C CA . ASP A 1 90 ? -2.736 1.466 14.305 1.00 95.19 90 ASP A CA 1
ATOM 701 C C . ASP A 1 90 ? -1.319 1.248 13.763 1.00 95.19 90 ASP A C 1
ATOM 703 O O . ASP A 1 90 ? -0.823 2.060 12.979 1.00 95.19 90 ASP A O 1
ATOM 707 N N . PHE A 1 91 ? -0.682 0.138 14.140 1.00 94.19 91 PHE A N 1
ATOM 708 C CA . PHE A 1 91 ? 0.647 -0.212 13.648 1.00 94.19 91 PHE A CA 1
ATOM 709 C C . PHE A 1 91 ? 0.622 -0.612 12.164 1.00 94.19 91 PHE A C 1
ATOM 711 O O . PHE A 1 91 ? 1.441 -0.119 11.392 1.00 94.19 91 PHE A O 1
ATOM 718 N N . ASP A 1 92 ? -0.364 -1.409 11.740 1.00 96.31 92 ASP A N 1
ATOM 719 C CA . ASP A 1 92 ? -0.559 -1.779 10.330 1.00 96.31 92 ASP A CA 1
ATOM 720 C C . ASP A 1 92 ? -0.785 -0.526 9.467 1.00 96.31 92 ASP A C 1
ATOM 722 O O . ASP A 1 92 ? -0.148 -0.332 8.429 1.00 96.31 92 ASP A O 1
ATOM 726 N N . ARG A 1 93 ? -1.633 0.397 9.940 1.00 97.06 93 ARG A N 1
ATOM 727 C CA . ARG A 1 93 ? -1.857 1.694 9.289 1.00 97.06 93 ARG A CA 1
ATOM 728 C C . ARG A 1 93 ? -0.565 2.499 9.158 1.00 97.06 93 ARG A C 1
ATOM 730 O O . ARG A 1 93 ? -0.325 3.091 8.105 1.00 97.06 93 ARG A O 1
ATOM 737 N N . ALA A 1 94 ? 0.246 2.563 10.213 1.00 97.06 94 ALA A N 1
ATOM 738 C CA . ALA A 1 94 ? 1.503 3.307 10.195 1.00 97.06 94 ALA A CA 1
ATOM 739 C C . ALA A 1 94 ? 2.477 2.758 9.137 1.00 97.06 94 ALA A C 1
ATOM 741 O O . ALA A 1 94 ? 3.104 3.540 8.416 1.00 97.06 94 ALA A O 1
ATOM 742 N N . GLU A 1 95 ? 2.553 1.433 8.992 1.00 97.31 95 GLU A N 1
ATOM 743 C CA . GLU A 1 95 ? 3.345 0.765 7.955 1.00 97.31 95 GLU A CA 1
ATOM 744 C C . GLU A 1 95 ? 2.884 1.163 6.542 1.00 97.31 95 GLU A C 1
ATOM 746 O O . GLU A 1 95 ? 3.709 1.557 5.712 1.00 97.31 95 GLU A O 1
ATOM 751 N N . TRP A 1 96 ? 1.572 1.149 6.282 1.00 97.62 96 TRP A N 1
ATOM 752 C CA . TRP A 1 96 ? 1.017 1.538 4.980 1.00 97.62 96 TRP A CA 1
ATOM 753 C C . TRP A 1 96 ? 1.212 3.021 4.657 1.00 97.62 96 TRP A C 1
ATOM 755 O O . TRP A 1 96 ? 1.617 3.353 3.543 1.00 97.62 96 TRP A O 1
ATOM 765 N N . VAL A 1 97 ? 1.009 3.920 5.625 1.00 97.31 97 VAL A N 1
ATOM 766 C CA . VAL A 1 97 ? 1.276 5.360 5.445 1.00 97.31 97 VAL A CA 1
ATOM 767 C C . VAL A 1 97 ? 2.752 5.601 5.122 1.00 97.31 97 VAL A C 1
ATOM 769 O O . VAL A 1 97 ? 3.073 6.394 4.237 1.00 97.31 97 VAL A O 1
ATOM 772 N N . ARG A 1 98 ? 3.674 4.867 5.760 1.00 96.88 98 ARG A N 1
ATOM 773 C CA . ARG A 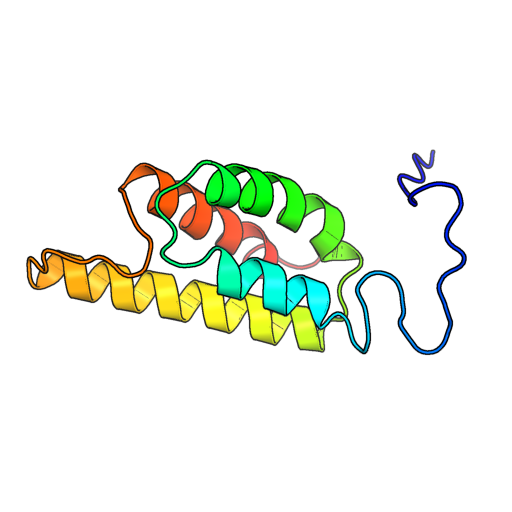1 98 ? 5.108 4.957 5.446 1.00 96.88 98 ARG A CA 1
ATOM 774 C C . ARG A 1 98 ? 5.406 4.608 3.986 1.00 96.88 98 ARG A C 1
ATOM 776 O O . ARG A 1 98 ? 6.356 5.159 3.429 1.00 96.88 98 ARG A O 1
ATOM 783 N N . MET A 1 99 ? 4.641 3.710 3.360 1.00 96.88 99 MET A N 1
ATOM 784 C CA . MET A 1 99 ? 4.875 3.304 1.968 1.00 96.88 99 MET A CA 1
ATOM 785 C C . MET A 1 99 ? 4.646 4.435 0.963 1.00 96.88 99 MET A C 1
ATOM 787 O O . MET A 1 99 ? 5.290 4.414 -0.083 1.00 96.88 99 MET A O 1
ATOM 791 N N . GLN A 1 100 ? 3.863 5.470 1.295 1.00 95.56 100 GLN A N 1
ATOM 792 C CA . GLN A 1 100 ? 3.616 6.610 0.398 1.00 95.56 100 GLN A CA 1
ATOM 793 C C . GLN A 1 100 ? 4.897 7.310 -0.076 1.00 95.56 100 GLN A C 1
ATOM 795 O O . GLN A 1 100 ? 4.958 7.826 -1.194 1.00 95.56 100 GLN A O 1
ATOM 800 N N . ARG A 1 101 ? 5.975 7.241 0.717 1.00 95.25 101 ARG A N 1
ATOM 801 C CA . ARG A 1 101 ? 7.299 7.764 0.338 1.00 95.25 101 ARG A CA 1
ATOM 802 C C . ARG A 1 101 ? 7.820 7.211 -0.995 1.00 95.25 101 ARG A C 1
ATOM 804 O O . ARG A 1 101 ? 8.619 7.874 -1.645 1.00 95.25 101 ARG A O 1
ATOM 811 N N . LEU A 1 102 ? 7.383 6.014 -1.398 1.00 95.00 102 LEU A N 1
ATOM 812 C CA . LEU A 1 102 ? 7.825 5.342 -2.623 1.00 95.00 102 LEU A CA 1
ATOM 813 C C . LEU A 1 102 ? 7.348 6.040 -3.908 1.00 95.00 102 LEU A C 1
ATOM 815 O O . LEU A 1 102 ? 7.975 5.865 -4.952 1.00 95.00 102 LEU A O 1
ATOM 819 N N . TRP A 1 103 ? 6.254 6.806 -3.848 1.00 94.69 103 TRP A N 1
ATOM 820 C CA . TRP A 1 103 ? 5.706 7.564 -4.984 1.00 94.69 103 TRP A CA 1
ATOM 821 C C . TRP A 1 103 ? 5.558 9.067 -4.720 1.00 94.69 103 TRP A C 1
ATOM 823 O O . TRP A 1 103 ? 5.191 9.807 -5.628 1.00 94.69 103 TRP A O 1
ATOM 833 N N . GLN A 1 104 ? 5.861 9.531 -3.506 1.00 87.81 104 GLN A N 1
ATOM 834 C CA . GLN A 1 104 ? 5.942 10.958 -3.173 1.00 87.81 104 GLN A CA 1
ATOM 835 C C . GLN A 1 104 ? 7.361 11.527 -3.290 1.00 87.81 104 GLN A C 1
ATOM 837 O O . GLN A 1 104 ? 7.524 12.743 -3.389 1.00 87.81 104 GLN A O 1
ATOM 842 N N . ALA A 1 105 ? 8.394 10.679 -3.282 1.00 74.38 105 ALA A N 1
ATOM 843 C CA . ALA A 1 105 ? 9.747 11.132 -3.569 1.00 74.38 105 ALA A CA 1
ATOM 844 C C . ALA A 1 105 ? 9.848 11.549 -5.051 1.00 74.38 105 ALA A C 1
ATOM 846 O O . ALA A 1 105 ? 9.401 10.792 -5.918 1.00 74.38 105 ALA A O 1
ATOM 847 N N . PRO A 1 106 ? 10.425 12.724 -5.372 1.00 53.31 106 PRO A N 1
ATOM 848 C CA . PRO A 1 106 ? 10.735 13.059 -6.754 1.00 53.31 106 PRO A CA 1
ATOM 849 C C . PRO A 1 106 ? 11.677 11.982 -7.299 1.00 53.31 106 PRO A C 1
ATOM 851 O O . PRO A 1 106 ? 12.697 11.688 -6.678 1.00 53.31 106 PRO A O 1
ATOM 854 N N . ASN A 1 107 ? 11.304 11.360 -8.420 1.00 47.09 107 ASN A N 1
ATOM 855 C CA . ASN A 1 107 ? 12.177 10.423 -9.123 1.00 47.09 107 ASN A CA 1
ATOM 856 C C . ASN A 1 107 ? 13.475 11.175 -9.468 1.00 47.09 107 ASN A C 1
ATOM 858 O O . ASN A 1 107 ? 13.439 12.071 -10.313 1.00 47.09 107 ASN A O 1
ATOM 862 N N . VAL A 1 108 ? 14.571 10.862 -8.770 1.00 42.00 108 VAL A N 1
ATOM 863 C CA . VAL A 1 108 ? 15.929 11.296 -9.139 1.00 42.00 108 VAL A CA 1
ATOM 864 C C . VAL A 1 108 ? 16.444 10.382 -10.238 1.00 42.00 108 VAL A C 1
ATOM 866 O O . VAL A 1 108 ? 16.248 9.152 -10.099 1.00 42.00 108 VAL A O 1
#

pLDDT: mean 86.24, std 18.47, range [36.94, 98.5]

Foldseek 3Di:
DDPPPPPPDDDQPVCQGSCGHLNVNLLVLLVVLFQDQDCSLVVNLVVCLVCLVVHDPVVNVVSLVVLVVLLVQQVVCVVVVHPRGRQHDPVSSVSSVVCNCSVPDDDD

Secondary structure (DSSP, 8-state):
-------TT----TTT-BTBGGGHHHHHHHHHHTT--STHHHHHHHHHHHHGGGS-HHHHHHHHHHHHHHHHHHHHHHHHT-SS-TT-SHHHHHHHHHHTHHHHS---

Solvent-accessible surface area (backbone atoms only — not comparable to full-atom values): 6424 Å² total; per-residue (Å²): 135,84,83,79,82,61,74,86,88,64,77,64,46,86,82,29,47,93,36,37,57,85,37,45,51,55,49,49,51,52,62,64,33,58,39,41,82,52,73,60,35,57,54,46,60,63,45,46,73,75,46,50,89,78,45,53,68,73,47,49,55,52,48,50,52,55,51,52,52,38,55,51,52,24,54,52,29,57,74,73,65,50,93,75,43,54,32,35,48,74,66,46,37,51,49,56,60,59,53,50,56,79,75,68,51,80,88,125